Protein AF-A0A7Y2E290-F1 (afdb_monomer_lite)

Foldseek 3Di:
DDDDQPPVNVVVVVVVVVVCVVPVDDDPDPPDDDPPPDDDDDADWDWDDDPVDIDTDGPVCVVVVVVVNVVD

Sequence (72 aa):
MMPRLSFRTAAISFCIATIGLLFGVDAATAQYFGRNKVQYDDFEFRQFNTDHFEFYYYPEEKQAVSDAARMA

Secondary structure (DSSP, 8-state):
------HHHHHHHHHHHHHHHHH-------------PPPPP----EEEE-SS-EEEE-GGGHHHHHHHHHH-

Structure (mmCIF, N/CA/C/O backbone):
data_AF-A0A7Y2E290-F1
#
_entry.id   AF-A0A7Y2E290-F1
#
loop_
_atom_site.group_PDB
_atom_site.id
_atom_site.type_symbol
_atom_site.label_atom_id
_atom_site.label_alt_id
_atom_site.label_comp_id
_atom_site.label_asym_id
_atom_site.label_entity_id
_atom_site.label_seq_id
_atom_site.pdbx_PDB_ins_code
_atom_site.Cartn_x
_atom_site.Cartn_y
_atom_site.Cartn_z
_atom_site.occupancy
_atom_site.B_iso_or_equiv
_atom_site.auth_seq_id
_atom_site.auth_comp_id
_atom_site.auth_asym_id
_atom_site.auth_atom_id
_atom_site.pdbx_PDB_model_num
ATOM 1 N N . MET A 1 1 ? 19.577 13.450 -70.727 1.00 42.31 1 MET A N 1
ATOM 2 C CA . MET A 1 1 ? 20.827 12.671 -70.864 1.00 42.31 1 MET A CA 1
ATOM 3 C C . MET A 1 1 ? 21.039 11.905 -69.564 1.00 42.31 1 MET A C 1
ATOM 5 O O . MET A 1 1 ? 21.420 12.521 -68.582 1.00 42.31 1 MET A O 1
ATOM 9 N N . MET A 1 2 ? 20.661 10.621 -69.502 1.00 49.62 2 MET A N 1
ATOM 10 C CA . MET A 1 2 ? 20.778 9.827 -68.267 1.00 49.62 2 MET A CA 1
ATOM 11 C C . MET A 1 2 ? 22.161 9.163 -68.175 1.00 49.62 2 MET A C 1
ATOM 13 O O . MET A 1 2 ? 22.624 8.615 -69.180 1.00 49.62 2 MET A O 1
ATOM 17 N N . PRO A 1 3 ? 22.835 9.204 -67.012 1.00 60.91 3 PRO A N 1
ATOM 18 C CA . PRO A 1 3 ? 24.112 8.532 -66.834 1.00 60.91 3 PRO A CA 1
ATOM 19 C C . PRO A 1 3 ? 23.900 7.015 -66.835 1.00 60.91 3 PRO A C 1
ATOM 21 O O . PRO A 1 3 ? 23.069 6.478 -66.105 1.00 60.91 3 PRO A O 1
ATOM 24 N N . ARG A 1 4 ? 24.660 6.316 -67.679 1.00 66.62 4 ARG A N 1
ATOM 25 C CA . ARG A 1 4 ? 24.683 4.851 -67.740 1.00 66.62 4 ARG A CA 1
ATOM 26 C C . ARG A 1 4 ? 25.485 4.389 -66.530 1.00 66.62 4 ARG A C 1
ATOM 28 O O . ARG A 1 4 ? 26.711 4.494 -66.539 1.00 66.62 4 ARG A O 1
ATOM 35 N N . LEU A 1 5 ? 24.807 3.971 -65.466 1.00 61.53 5 LEU A N 1
ATOM 36 C CA . LEU A 1 5 ? 25.484 3.445 -64.285 1.00 61.53 5 LEU A CA 1
ATOM 37 C C . LEU A 1 5 ? 26.316 2.232 -64.723 1.00 61.53 5 LEU A C 1
ATOM 39 O O . LEU A 1 5 ? 25.779 1.274 -65.277 1.00 61.53 5 LEU A O 1
ATOM 43 N N . SER A 1 6 ? 27.635 2.284 -64.538 1.00 74.94 6 SER A N 1
ATOM 44 C CA . SER A 1 6 ? 28.489 1.156 -64.908 1.00 74.94 6 SER A CA 1
ATOM 45 C C . SER A 1 6 ? 28.143 -0.049 -64.025 1.00 74.94 6 SER A C 1
ATOM 47 O O . SER A 1 6 ? 27.884 0.101 -62.828 1.00 74.94 6 SER A O 1
ATOM 49 N N . PHE A 1 7 ? 28.150 -1.258 -64.589 1.00 75.38 7 PHE A N 1
ATOM 50 C CA . PHE A 1 7 ? 27.837 -2.486 -63.843 1.00 75.38 7 PHE A CA 1
ATOM 51 C C . PHE A 1 7 ? 28.694 -2.631 -62.571 1.00 75.38 7 PHE A C 1
ATOM 53 O O . PHE A 1 7 ? 28.223 -3.073 -61.528 1.00 75.38 7 PHE A O 1
ATOM 60 N N . ARG A 1 8 ? 29.941 -2.147 -62.627 1.00 78.12 8 ARG A N 1
ATOM 61 C CA . ARG A 1 8 ? 30.887 -2.136 -61.504 1.00 78.12 8 ARG A CA 1
ATOM 62 C C . ARG A 1 8 ? 30.449 -1.195 -60.384 1.00 78.12 8 ARG A C 1
ATOM 64 O O . ARG A 1 8 ? 30.492 -1.581 -59.224 1.00 78.12 8 ARG A O 1
ATOM 71 N N . THR A 1 9 ? 29.993 0.011 -60.722 1.00 82.56 9 THR A N 1
ATOM 72 C CA . THR A 1 9 ? 29.459 0.955 -59.727 1.00 82.56 9 THR A CA 1
ATOM 73 C C . THR A 1 9 ? 28.179 0.428 -59.082 1.00 82.56 9 THR A C 1
ATOM 75 O O . THR A 1 9 ? 28.033 0.543 -57.872 1.00 82.56 9 THR A O 1
ATOM 78 N N . ALA A 1 10 ? 27.305 -0.230 -59.852 1.00 84.81 10 ALA A N 1
ATOM 79 C CA . ALA A 1 10 ? 26.095 -0.852 -59.312 1.00 84.81 10 ALA A CA 1
ATOM 80 C C . ALA A 1 10 ? 26.419 -2.002 -58.341 1.00 84.81 10 ALA A C 1
ATOM 82 O O . ALA A 1 10 ? 25.852 -2.067 -57.253 1.00 84.81 10 ALA A O 1
ATOM 83 N N . ALA A 1 11 ? 27.373 -2.868 -58.700 1.00 86.44 11 ALA A N 1
ATOM 84 C CA . ALA A 1 11 ? 27.807 -3.979 -57.8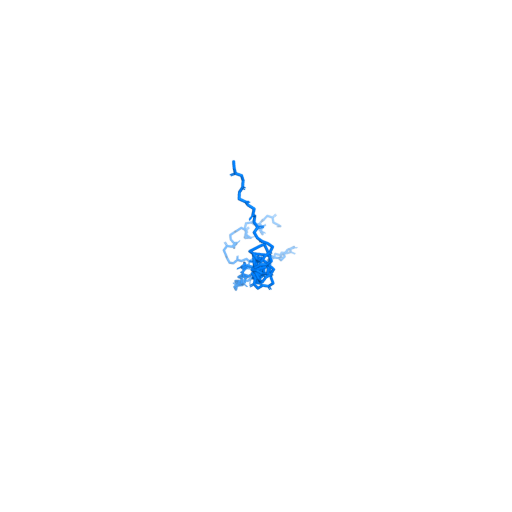55 1.00 86.44 11 ALA A CA 1
ATOM 85 C C . ALA A 1 11 ? 28.457 -3.500 -56.547 1.00 86.44 11 ALA A C 1
ATOM 87 O O . ALA A 1 11 ? 28.168 -4.040 -55.484 1.00 86.44 11 ALA A O 1
ATOM 88 N N . ILE A 1 12 ? 29.286 -2.452 -56.603 1.00 91.06 12 ILE A N 1
ATOM 89 C CA . ILE A 1 12 ? 29.915 -1.867 -55.409 1.00 91.06 12 ILE A CA 1
ATOM 90 C C . ILE A 1 12 ? 28.855 -1.281 -54.472 1.00 91.06 12 ILE A C 1
ATOM 92 O O . ILE A 1 12 ? 28.866 -1.580 -53.281 1.00 91.06 12 ILE A O 1
ATOM 96 N N . SER A 1 13 ? 27.909 -0.497 -54.996 1.00 89.62 13 SER A N 1
ATOM 97 C CA . SER A 1 13 ? 26.813 0.052 -54.191 1.00 89.62 13 SER A CA 1
ATOM 98 C C . SER A 1 13 ? 25.946 -1.045 -53.574 1.00 89.62 13 SER A C 1
ATOM 100 O O . SER A 1 13 ? 25.547 -0.923 -52.419 1.00 89.62 13 SER A O 1
ATOM 102 N N . PHE A 1 14 ? 25.703 -2.135 -54.307 1.00 91.56 14 PHE A N 1
ATOM 103 C CA . PHE A 1 14 ? 24.962 -3.279 -53.792 1.00 91.56 14 PHE A CA 1
ATOM 104 C C . PHE A 1 14 ? 25.703 -3.964 -52.641 1.00 91.56 14 PHE A C 1
ATOM 106 O O . PHE A 1 14 ? 25.105 -4.154 -51.586 1.00 91.56 14 PHE A O 1
ATOM 113 N N . CYS A 1 15 ? 27.000 -4.252 -52.800 1.00 93.31 15 CYS A N 1
ATOM 114 C CA . CYS A 1 15 ? 27.828 -4.846 -51.747 1.00 93.31 15 CYS A CA 1
ATOM 115 C C . CYS A 1 15 ? 27.881 -3.965 -50.494 1.00 93.31 15 CYS A C 1
ATOM 117 O O . CYS A 1 15 ? 27.743 -4.467 -49.383 1.00 93.31 15 CYS A O 1
ATOM 119 N N . ILE A 1 16 ? 28.035 -2.649 -50.660 1.00 93.06 16 ILE A N 1
ATOM 120 C CA . ILE A 1 16 ? 28.026 -1.702 -49.537 1.00 93.06 16 ILE A CA 1
ATOM 121 C C . ILE A 1 16 ? 26.677 -1.744 -48.812 1.00 93.06 16 ILE A C 1
ATOM 123 O O . ILE A 1 16 ? 26.645 -1.805 -47.585 1.00 93.06 16 ILE A O 1
ATOM 127 N N . ALA A 1 17 ? 25.566 -1.774 -49.553 1.00 90.94 17 ALA A N 1
ATOM 128 C CA . ALA A 1 17 ? 24.235 -1.874 -48.964 1.00 90.94 17 ALA A CA 1
ATOM 129 C C . ALA A 1 17 ? 24.029 -3.202 -48.215 1.00 90.94 17 ALA A C 1
ATOM 131 O O . ALA A 1 17 ? 23.461 -3.203 -47.125 1.00 90.94 17 ALA A O 1
ATOM 132 N N . THR A 1 18 ? 24.530 -4.322 -48.750 1.00 90.44 18 THR A N 1
ATOM 133 C CA . THR A 1 18 ? 24.426 -5.630 -48.077 1.00 90.44 18 THR A CA 1
ATOM 134 C C . THR A 1 18 ? 25.256 -5.668 -46.800 1.00 90.44 18 THR A C 1
ATOM 136 O O . THR A 1 18 ? 24.777 -6.146 -45.778 1.00 90.44 18 THR A O 1
ATOM 139 N N . ILE A 1 19 ? 26.473 -5.120 -46.829 1.00 92.06 19 ILE A N 1
ATOM 140 C CA . ILE A 1 19 ? 27.334 -5.010 -45.645 1.00 92.06 19 ILE A CA 1
ATOM 141 C C . ILE A 1 19 ? 26.659 -4.132 -44.584 1.00 92.06 19 ILE A C 1
ATOM 143 O O . ILE A 1 19 ? 26.585 -4.525 -43.424 1.00 92.06 19 ILE A O 1
ATOM 147 N N . GLY A 1 20 ? 26.090 -2.988 -44.971 1.00 90.31 20 GLY A N 1
ATOM 148 C CA . GLY A 1 20 ? 25.341 -2.131 -44.049 1.00 90.31 20 GLY A CA 1
ATOM 149 C C . GLY A 1 20 ? 24.160 -2.848 -43.388 1.00 90.31 20 GLY A C 1
ATOM 150 O O . GLY A 1 20 ? 23.927 -2.667 -42.197 1.00 90.31 20 GLY A O 1
ATOM 151 N N . LEU A 1 21 ? 23.456 -3.712 -44.124 1.00 87.12 21 LEU A N 1
ATOM 152 C CA . LEU A 1 21 ? 22.343 -4.494 -43.580 1.00 87.12 21 LEU A CA 1
ATOM 153 C C . LEU A 1 21 ? 22.801 -5.595 -42.612 1.00 87.12 21 LEU A C 1
ATOM 155 O O . LEU A 1 21 ? 22.119 -5.869 -41.630 1.00 87.12 21 LEU A O 1
ATOM 159 N N . LEU A 1 22 ? 23.946 -6.226 -42.890 1.00 86.12 22 LEU A N 1
ATOM 160 C CA . LEU A 1 22 ? 24.487 -7.322 -42.080 1.00 86.12 22 LEU A CA 1
ATOM 161 C C . LEU A 1 22 ? 25.070 -6.844 -40.746 1.00 86.12 22 LEU A C 1
ATOM 163 O O . LEU A 1 22 ? 25.012 -7.578 -39.765 1.00 86.12 22 LEU A O 1
ATOM 167 N N . PHE A 1 23 ? 25.628 -5.633 -40.710 1.00 85.94 23 PHE A N 1
ATOM 168 C CA . PHE A 1 23 ? 26.320 -5.099 -39.531 1.00 85.94 23 PHE A CA 1
ATOM 169 C C . PHE A 1 23 ? 25.594 -3.927 -38.856 1.00 85.94 23 PHE A C 1
ATOM 171 O O . PHE A 1 23 ? 26.053 -3.443 -37.828 1.00 85.94 23 PHE A O 1
ATOM 178 N N . GLY A 1 24 ? 24.480 -3.455 -39.421 1.00 82.50 24 GLY A N 1
ATOM 179 C CA . GLY A 1 24 ? 23.731 -2.302 -38.915 1.00 82.50 24 GLY A CA 1
ATOM 180 C C . GLY A 1 24 ? 22.605 -2.634 -37.935 1.00 82.50 24 GLY A C 1
ATOM 181 O O . GLY A 1 24 ? 21.885 -1.721 -37.535 1.00 82.50 24 GLY A O 1
ATOM 182 N N . VAL A 1 25 ? 22.407 -3.907 -37.573 1.00 78.31 25 VAL A N 1
ATOM 183 C CA . VAL A 1 25 ? 21.383 -4.280 -36.589 1.00 78.31 25 VAL A CA 1
ATOM 184 C C . VAL A 1 25 ? 21.977 -4.190 -35.183 1.00 78.31 25 VAL A C 1
ATOM 186 O O . VAL A 1 25 ? 22.897 -4.927 -34.835 1.00 78.31 25 VAL A O 1
ATOM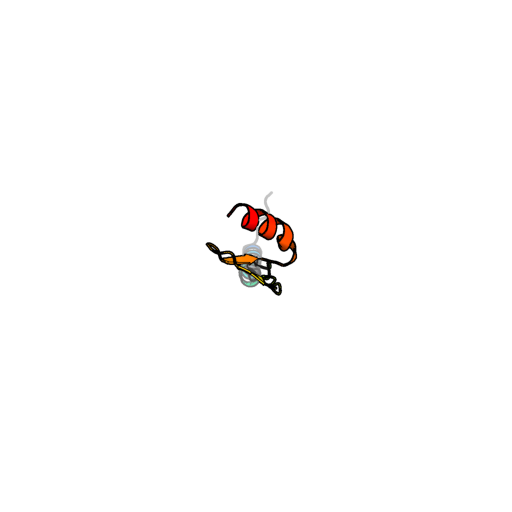 189 N N . ASP A 1 26 ? 21.475 -3.251 -34.386 1.00 80.00 26 ASP A N 1
ATOM 190 C CA . ASP A 1 26 ? 21.796 -3.169 -32.961 1.00 80.00 26 ASP A CA 1
ATOM 191 C C . ASP A 1 26 ? 20.873 -4.108 -32.167 1.00 80.00 26 ASP A C 1
ATOM 193 O O . ASP A 1 26 ? 19.765 -4.443 -32.604 1.00 80.00 26 ASP A O 1
ATOM 197 N N . ALA A 1 27 ? 21.323 -4.554 -30.997 1.00 80.69 27 ALA A N 1
ATOM 198 C CA . ALA A 1 27 ? 20.524 -5.392 -30.121 1.00 80.69 27 ALA A CA 1
ATOM 199 C C . ALA A 1 27 ? 19.307 -4.597 -29.628 1.00 80.69 27 ALA A C 1
ATOM 201 O O . ALA A 1 27 ? 19.437 -3.586 -28.937 1.00 80.69 27 ALA A O 1
ATOM 202 N N . ALA A 1 28 ? 18.103 -5.068 -29.956 1.00 76.56 28 ALA A N 1
ATOM 203 C CA . ALA A 1 28 ? 16.881 -4.489 -29.421 1.00 76.56 28 ALA A CA 1
ATOM 204 C C . ALA A 1 28 ? 16.870 -4.658 -27.892 1.00 76.56 28 ALA A C 1
ATOM 206 O O . ALA A 1 28 ? 16.686 -5.761 -27.373 1.00 76.56 28 ALA A O 1
ATOM 207 N N . THR A 1 29 ? 17.085 -3.567 -27.158 1.00 76.00 29 THR A N 1
ATOM 208 C CA . THR A 1 29 ? 16.944 -3.567 -25.702 1.00 76.00 29 THR A CA 1
ATOM 209 C C . THR A 1 29 ? 15.458 -3.486 -25.373 1.00 76.00 29 THR A C 1
ATOM 211 O O . THR A 1 29 ? 14.769 -2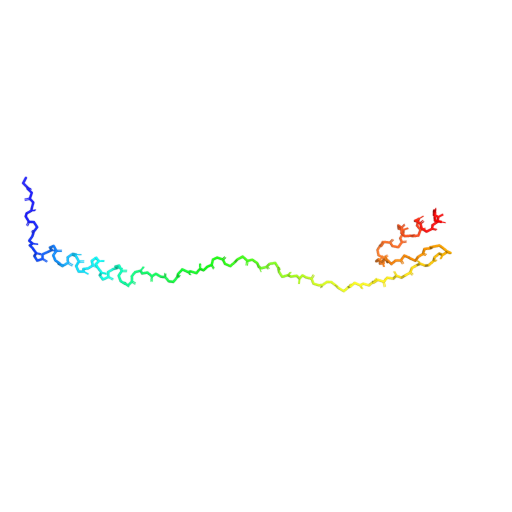.536 -25.740 1.00 76.00 29 THR A O 1
ATOM 214 N N . ALA A 1 30 ? 14.920 -4.520 -24.728 1.00 75.50 30 ALA A N 1
ATOM 215 C CA . ALA A 1 30 ? 13.546 -4.481 -24.251 1.00 75.50 30 ALA A CA 1
ATOM 216 C C . ALA A 1 30 ? 13.382 -3.311 -23.266 1.00 75.50 30 ALA A C 1
ATOM 218 O O . ALA A 1 30 ? 14.196 -3.131 -22.358 1.00 75.50 30 ALA A O 1
ATOM 219 N N . GLN A 1 31 ? 12.321 -2.522 -23.431 1.00 70.50 31 GLN A N 1
ATOM 220 C CA . GLN A 1 31 ? 11.971 -1.473 -22.481 1.00 70.50 31 GLN A CA 1
ATOM 221 C C . GLN A 1 31 ? 11.501 -2.140 -21.183 1.00 70.50 31 GLN A C 1
ATOM 223 O O . GLN A 1 31 ? 10.391 -2.662 -21.095 1.00 70.50 31 GLN A O 1
ATOM 228 N N . TYR A 1 32 ? 12.389 -2.177 -20.190 1.00 69.06 32 TYR A N 1
ATOM 229 C CA . TYR A 1 32 ? 12.104 -2.747 -18.878 1.00 69.06 32 TYR A CA 1
ATOM 230 C C . TYR A 1 32 ? 11.036 -1.908 -18.164 1.00 69.06 32 TYR A C 1
ATOM 232 O O . TYR A 1 32 ? 11.305 -0.815 -17.662 1.00 69.06 32 TYR A O 1
ATOM 240 N N . PHE A 1 33 ? 9.817 -2.435 -18.095 1.00 73.44 33 PHE A N 1
ATOM 241 C CA . PHE A 1 33 ? 8.801 -1.989 -17.145 1.00 73.44 33 PHE A CA 1
ATOM 242 C C . PHE A 1 33 ? 9.029 -2.677 -15.789 1.00 73.44 33 PHE A C 1
ATOM 244 O O . PHE A 1 33 ? 9.599 -3.763 -15.730 1.00 73.44 33 PHE A O 1
ATOM 251 N N . GLY A 1 34 ? 8.577 -2.057 -14.693 1.00 66.94 34 GLY A N 1
ATOM 252 C CA . GLY A 1 34 ? 8.579 -2.710 -13.373 1.00 66.94 34 GLY A CA 1
ATOM 253 C C . GLY A 1 34 ? 9.671 -2.268 -12.395 1.00 66.94 34 GLY A C 1
ATOM 254 O O . GLY A 1 34 ? 10.154 -3.075 -11.6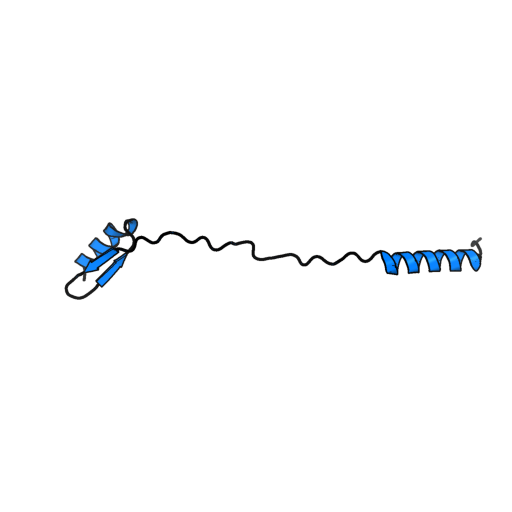12 1.00 66.94 34 GLY A O 1
ATOM 255 N N . ARG A 1 35 ? 10.038 -0.979 -12.376 1.00 70.88 35 ARG A N 1
ATOM 256 C CA . ARG A 1 35 ? 10.893 -0.414 -11.308 1.00 70.88 35 ARG A CA 1
ATOM 257 C C . ARG A 1 35 ? 10.133 0.005 -10.044 1.00 70.88 35 ARG A C 1
ATOM 259 O O . ARG A 1 35 ? 10.727 0.647 -9.182 1.00 70.88 35 ARG A O 1
ATOM 266 N N . ASN A 1 36 ? 8.847 -0.333 -9.911 1.00 76.69 36 ASN A N 1
ATOM 267 C CA . ASN A 1 36 ? 8.133 -0.064 -8.666 1.00 76.69 36 ASN A CA 1
ATOM 268 C C . ASN A 1 36 ? 8.533 -1.124 -7.637 1.00 76.69 36 ASN A C 1
ATOM 270 O O . ASN A 1 36 ? 7.938 -2.197 -7.557 1.00 76.69 36 ASN A O 1
ATOM 274 N N . LYS A 1 37 ? 9.628 -0.861 -6.923 1.00 78.56 37 LYS A N 1
ATOM 275 C CA . LYS A 1 37 ? 10.091 -1.728 -5.845 1.00 78.56 37 LYS A CA 1
ATOM 276 C C . LYS A 1 37 ? 9.042 -1.688 -4.738 1.00 78.56 37 LYS A C 1
ATOM 278 O O . LYS A 1 37 ? 8.730 -0.599 -4.260 1.00 78.56 37 LYS A O 1
ATOM 283 N N . VAL A 1 38 ? 8.511 -2.853 -4.362 1.00 80.56 38 VAL A N 1
ATOM 284 C CA . VAL A 1 38 ? 7.612 -2.978 -3.207 1.00 80.56 38 VAL A CA 1
ATOM 285 C C . VAL A 1 38 ? 8.350 -2.408 -2.001 1.00 80.56 38 VAL A C 1
ATOM 287 O O . VAL A 1 38 ? 9.427 -2.894 -1.652 1.00 80.56 38 VAL A O 1
ATOM 290 N N . GLN A 1 39 ? 7.814 -1.326 -1.442 1.00 81.19 39 GLN A N 1
ATOM 291 C CA . GLN A 1 39 ? 8.273 -0.806 -0.165 1.00 81.19 39 GLN A CA 1
ATOM 292 C C . GLN A 1 39 ? 7.567 -1.621 0.909 1.00 81.19 39 GLN A C 1
ATOM 294 O O . GLN A 1 39 ? 6.348 -1.788 0.859 1.00 81.19 39 GLN A O 1
ATOM 299 N N . TYR A 1 40 ? 8.356 -2.187 1.810 1.00 82.06 40 TYR A N 1
ATOM 300 C CA . TYR A 1 40 ? 7.845 -2.828 3.007 1.00 82.06 40 TYR A CA 1
ATOM 301 C C . TYR A 1 40 ? 7.960 -1.806 4.125 1.00 82.06 40 TYR A C 1
ATOM 303 O O . TYR A 1 40 ? 9.050 -1.279 4.342 1.00 82.06 40 TYR A O 1
ATOM 311 N N . ASP A 1 41 ? 6.850 -1.550 4.799 1.00 82.56 41 ASP A N 1
ATOM 312 C CA . ASP A 1 41 ? 6.837 -0.791 6.040 1.00 82.56 41 ASP A CA 1
ATOM 313 C C . ASP A 1 41 ? 6.756 -1.767 7.218 1.00 82.56 41 ASP A C 1
ATOM 315 O O . ASP A 1 41 ? 6.191 -2.863 7.104 1.00 82.56 41 ASP A O 1
ATOM 319 N N . ASP A 1 42 ? 7.337 -1.374 8.349 1.00 86.19 42 ASP A N 1
ATOM 320 C CA . ASP A 1 42 ? 7.181 -2.104 9.601 1.00 86.19 42 ASP A CA 1
ATOM 321 C C . ASP A 1 42 ? 5.787 -1.821 10.163 1.00 86.19 42 ASP A C 1
ATOM 323 O O . ASP A 1 42 ? 5.462 -0.713 10.588 1.00 86.19 42 ASP A O 1
ATOM 327 N N . PHE A 1 43 ? 4.938 -2.841 10.143 1.00 89.06 43 PHE A N 1
ATOM 328 C CA . PHE A 1 43 ? 3.561 -2.722 10.594 1.00 89.06 43 PHE A CA 1
ATOM 329 C C . PHE A 1 43 ? 3.438 -3.034 12.092 1.00 89.06 43 PHE A C 1
ATOM 331 O O . PHE A 1 43 ? 3.459 -4.197 12.500 1.00 89.06 43 PHE A O 1
ATOM 338 N N . GLU A 1 44 ? 3.255 -2.002 12.921 1.00 93.31 44 GLU A N 1
ATOM 339 C CA . GLU A 1 44 ? 3.014 -2.147 14.365 1.00 93.31 44 GLU A CA 1
ATOM 340 C C . GLU A 1 44 ? 1.539 -2.429 14.693 1.00 93.31 44 GLU A C 1
ATOM 342 O O . GLU A 1 44 ? 0.818 -1.580 15.216 1.00 93.31 44 GLU A O 1
ATOM 347 N N . PHE A 1 45 ? 1.061 -3.641 14.425 1.00 94.56 45 PHE A N 1
ATOM 348 C CA . PHE A 1 45 ? -0.304 -4.004 14.810 1.00 94.56 45 PHE A CA 1
ATOM 349 C C . PHE A 1 45 ? -0.483 -4.072 16.333 1.00 94.56 45 PHE A C 1
ATOM 351 O O . PHE A 1 45 ? 0.352 -4.610 17.063 1.00 94.56 45 PHE A O 1
ATOM 358 N N . ARG A 1 46 ? -1.626 -3.574 16.811 1.00 95.94 46 ARG A N 1
ATOM 359 C CA . ARG A 1 46 ? -2.099 -3.723 18.192 1.00 95.94 46 ARG A CA 1
ATOM 360 C C . ARG A 1 46 ? -3.479 -4.358 18.211 1.00 95.94 46 ARG A C 1
ATOM 362 O O . ARG A 1 46 ? -4.224 -4.269 17.240 1.00 95.94 46 ARG A O 1
ATOM 369 N N . GLN A 1 47 ? -3.810 -4.972 19.339 1.00 96.00 47 GLN A N 1
ATOM 370 C CA . GLN A 1 47 ? -5.097 -5.618 19.570 1.00 96.00 47 GLN A CA 1
ATOM 371 C C . GLN A 1 47 ? -5.932 -4.842 20.595 1.00 96.00 47 GLN A C 1
ATOM 373 O O . GLN A 1 47 ? -5.402 -4.341 21.590 1.00 96.00 47 GLN A O 1
ATOM 378 N N . PHE A 1 48 ? -7.239 -4.758 20.365 1.00 94.94 48 PHE A N 1
ATOM 379 C CA . PHE A 1 48 ? -8.227 -4.241 21.306 1.00 94.94 48 PHE A CA 1
ATOM 380 C C . PHE A 1 48 ? -9.384 -5.235 21.398 1.00 94.94 48 PHE A C 1
ATOM 382 O O . PHE A 1 48 ? -10.014 -5.545 20.392 1.00 94.94 48 PHE A O 1
ATOM 389 N N . ASN A 1 49 ? -9.668 -5.721 22.603 1.00 95.25 49 ASN A N 1
ATOM 390 C CA . ASN A 1 49 ? -10.682 -6.745 22.837 1.00 95.25 49 ASN A CA 1
ATOM 391 C C . ASN A 1 49 ? -11.931 -6.157 23.500 1.00 95.25 49 ASN A C 1
ATOM 393 O O . ASN A 1 49 ? -11.834 -5.349 24.422 1.00 95.25 49 ASN A O 1
ATOM 397 N N . THR A 1 50 ? -13.093 -6.600 23.030 1.00 93.75 50 THR A N 1
ATOM 398 C CA . THR A 1 50 ? -14.420 -6.385 23.626 1.00 93.75 50 THR A CA 1
ATOM 399 C C . THR A 1 50 ? -15.048 -7.741 23.949 1.00 93.75 50 THR A C 1
ATOM 401 O O . THR A 1 50 ? -14.473 -8.782 23.630 1.00 93.75 50 THR A O 1
ATOM 404 N N . ASP A 1 51 ? -16.248 -7.745 24.525 1.00 93.94 51 ASP A N 1
ATOM 405 C CA . ASP A 1 51 ? -16.973 -8.987 24.822 1.00 93.94 51 ASP A CA 1
ATOM 406 C C . ASP A 1 51 ? -17.377 -9.769 23.555 1.00 93.94 51 ASP A C 1
ATOM 408 O O . ASP A 1 51 ? -17.606 -10.979 23.616 1.00 93.94 51 ASP A O 1
ATOM 412 N N . HIS A 1 52 ? 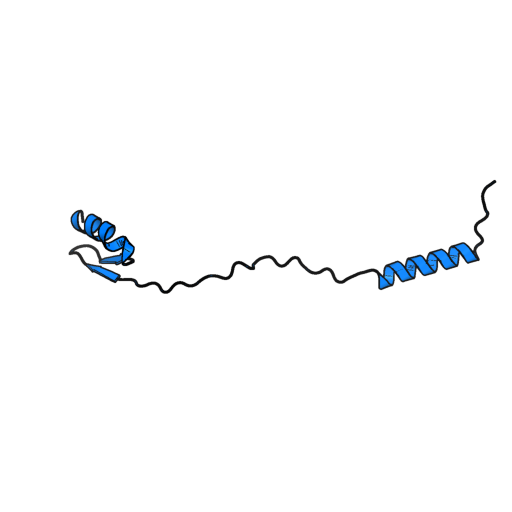-17.465 -9.096 22.399 1.00 93.31 52 HIS A N 1
ATOM 413 C CA . HIS A 1 52 ? -17.975 -9.681 21.152 1.00 93.31 52 HIS A CA 1
ATOM 414 C C . HIS A 1 52 ? -17.000 -9.622 19.967 1.00 93.31 52 HIS A C 1
ATOM 416 O O . HIS A 1 52 ? -17.156 -10.392 19.019 1.00 93.31 52 HIS A O 1
ATOM 422 N N . PHE A 1 53 ? -15.984 -8.756 20.011 1.00 93.38 53 PHE A N 1
ATOM 423 C CA . 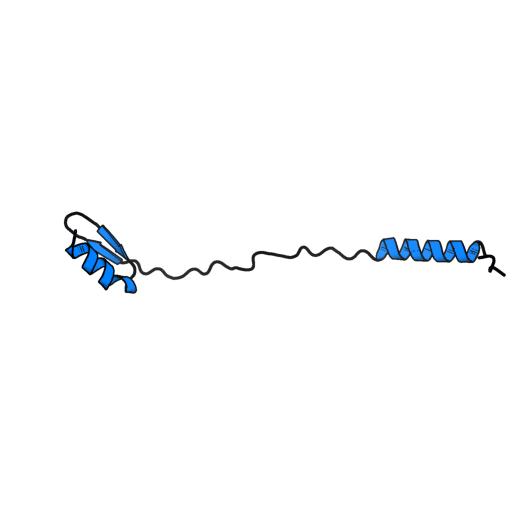PHE A 1 53 ? -15.054 -8.520 18.902 1.00 93.38 53 PHE A CA 1
ATOM 424 C C . PHE A 1 53 ? -13.610 -8.320 19.366 1.00 93.38 53 PHE A C 1
ATOM 426 O O . PHE A 1 53 ? -13.355 -7.683 20.393 1.00 93.38 53 PHE A O 1
ATOM 433 N N . GLU A 1 54 ? -12.673 -8.775 18.533 1.00 95.75 54 GLU A N 1
ATOM 434 C CA . GLU A 1 54 ? -11.248 -8.458 18.616 1.00 95.75 54 GLU A CA 1
ATOM 435 C C . GLU A 1 54 ? -10.850 -7.568 17.432 1.00 95.75 54 GLU A C 1
ATOM 437 O O . GLU A 1 54 ? -11.020 -7.933 16.267 1.00 95.75 54 GLU A O 1
ATOM 442 N N . PHE A 1 55 ? -10.317 -6.389 17.733 1.00 95.00 55 PHE A N 1
ATOM 443 C CA . PHE A 1 55 ? -9.872 -5.412 16.748 1.00 95.00 55 PHE A CA 1
ATOM 444 C C . PHE A 1 55 ? -8.354 -5.458 16.618 1.00 95.00 55 PHE A C 1
ATOM 446 O O . PHE A 1 55 ? -7.647 -5.214 17.594 1.00 95.00 55 PHE A O 1
ATOM 453 N N . TYR A 1 56 ? -7.861 -5.679 15.401 1.00 96.62 56 TYR A N 1
ATOM 454 C CA . TYR A 1 56 ? -6.456 -5.493 15.042 1.00 96.62 56 TYR A CA 1
ATOM 455 C C . TYR A 1 56 ? -6.312 -4.164 14.315 1.00 96.62 56 TYR A C 1
ATOM 457 O O . TYR A 1 56 ? -7.016 -3.916 13.336 1.00 96.62 56 TYR A O 1
ATOM 465 N N . TYR A 1 57 ? -5.434 -3.296 14.803 1.00 95.88 57 TYR A N 1
ATOM 466 C CA . TYR A 1 57 ? -5.366 -1.924 14.318 1.00 95.88 57 TYR A CA 1
ATOM 467 C C . TYR A 1 57 ? -3.962 -1.328 14.404 1.00 95.88 57 TYR A C 1
ATOM 469 O O . TYR A 1 57 ? -3.139 -1.761 15.214 1.00 95.88 57 TYR A O 1
ATOM 477 N N . TYR A 1 58 ? -3.706 -0.318 13.574 1.00 95.81 58 TYR A N 1
ATOM 478 C CA . TYR A 1 58 ? -2.487 0.486 13.637 1.00 95.81 58 TYR A CA 1
ATOM 479 C C . TYR A 1 58 ? -2.592 1.570 14.715 1.00 95.81 58 TYR A C 1
ATOM 481 O O . TYR A 1 58 ? -3.693 2.066 14.958 1.00 95.81 58 TYR A O 1
ATOM 489 N N . PRO A 1 59 ? -1.495 1.983 15.374 1.00 95.44 59 PRO A N 1
ATOM 490 C CA . PRO A 1 59 ? -1.554 2.911 16.502 1.00 95.44 59 PRO A CA 1
ATOM 491 C C . PRO A 1 59 ? -2.245 4.244 16.174 1.00 95.44 59 PRO A C 1
ATOM 493 O O . PRO A 1 59 ? -2.946 4.786 17.032 1.00 95.44 59 PRO A O 1
ATOM 496 N N . GLU A 1 60 ? -2.094 4.740 14.947 1.00 95.44 60 GLU A N 1
ATOM 497 C CA . GLU A 1 60 ? -2.754 5.933 14.409 1.00 95.44 60 GLU A CA 1
ATOM 498 C C . GLU A 1 60 ? -4.286 5.812 14.366 1.00 95.44 60 GLU A C 1
ATOM 500 O O . GLU A 1 60 ? -4.986 6.792 14.608 1.00 95.44 60 GLU A O 1
ATOM 505 N N . GLU A 1 61 ? -4.819 4.599 14.204 1.00 96.62 61 GLU A N 1
ATOM 506 C CA . GLU A 1 61 ? -6.258 4.319 14.123 1.00 96.62 61 GLU A CA 1
ATOM 507 C C . GLU A 1 61 ? -6.907 4.063 15.495 1.00 96.62 61 GLU A C 1
ATOM 509 O O . GLU A 1 61 ? -8.087 3.710 15.593 1.00 96.62 61 GLU A O 1
ATOM 514 N N . LYS A 1 62 ? -6.166 4.253 16.597 1.00 96.12 62 LYS A N 1
ATOM 515 C CA . LYS A 1 62 ? -6.646 3.966 17.961 1.00 96.12 62 LYS A CA 1
ATOM 516 C C . LYS A 1 62 ? -7.974 4.643 18.285 1.00 96.12 62 LYS A C 1
ATOM 518 O O . LYS A 1 62 ? -8.814 4.052 18.968 1.00 96.12 62 LYS A O 1
ATOM 523 N N . GLN A 1 63 ? -8.145 5.891 17.857 1.00 97.19 63 GLN A N 1
ATOM 524 C CA . GLN A 1 63 ? -9.355 6.650 18.152 1.00 97.19 63 GLN A CA 1
ATOM 525 C C . GLN A 1 63 ? -10.569 6.034 17.451 1.00 97.19 63 GLN A C 1
ATOM 527 O O . GLN A 1 63 ? -11.551 5.725 18.122 1.00 97.19 63 GLN A O 1
ATOM 532 N N . ALA A 1 64 ? -10.461 5.769 16.147 1.00 96.69 64 ALA A N 1
ATOM 533 C CA . ALA A 1 64 ? -11.530 5.162 15.360 1.00 96.69 64 ALA A CA 1
ATOM 534 C C . ALA A 1 64 ? -11.943 3.789 15.913 1.00 96.69 64 ALA A C 1
ATOM 536 O O . ALA A 1 64 ? -13.130 3.504 16.060 1.00 96.69 64 ALA A O 1
ATOM 537 N N . VAL A 1 65 ? -10.968 2.967 16.308 1.00 96.88 65 VAL A N 1
ATOM 538 C CA . VAL A 1 65 ? -11.217 1.651 16.919 1.00 96.88 65 VAL A CA 1
ATOM 539 C C . VAL A 1 65 ? -11.907 1.785 18.271 1.00 96.88 65 VAL A C 1
ATOM 541 O O . VAL A 1 65 ? -12.842 1.046 18.556 1.00 96.88 65 VAL A O 1
ATOM 544 N N . SER A 1 66 ? -11.493 2.752 19.093 1.00 94.88 66 SER A N 1
ATOM 545 C CA . SER A 1 66 ? -12.127 3.004 20.392 1.00 94.88 66 SER A CA 1
ATOM 546 C C . SER A 1 66 ? -13.572 3.486 20.242 1.00 94.88 66 SER A C 1
ATOM 548 O O . SER A 1 66 ? -14.421 3.153 21.066 1.00 94.88 66 SER A O 1
ATOM 550 N N . ASP A 1 67 ? -13.853 4.283 19.212 1.00 96.31 67 ASP A N 1
ATOM 551 C CA . ASP A 1 67 ? -15.205 4.738 18.897 1.00 96.31 67 ASP A CA 1
ATOM 552 C C . ASP A 1 67 ? -16.074 3.575 18.400 1.00 96.31 67 ASP A C 1
ATOM 554 O O . ASP A 1 67 ? -17.188 3.402 18.893 1.00 96.31 67 ASP A O 1
ATOM 558 N N . ALA A 1 68 ? -15.546 2.729 17.510 1.00 94.12 68 ALA A N 1
ATOM 559 C CA . ALA A 1 68 ? -16.222 1.523 17.033 1.00 94.12 68 ALA A CA 1
ATOM 560 C C . ALA A 1 68 ? -16.514 0.530 18.167 1.00 94.12 68 ALA A C 1
ATOM 562 O O . ALA A 1 68 ? -17.636 0.045 18.284 1.00 94.12 68 ALA A O 1
ATOM 563 N N . ALA A 1 69 ? -15.541 0.290 19.048 1.00 93.44 69 ALA A N 1
ATOM 564 C CA . ALA A 1 69 ? -15.681 -0.611 20.187 1.00 93.44 69 ALA A CA 1
ATOM 565 C C . ALA A 1 69 ? -16.744 -0.155 21.199 1.00 93.44 69 ALA A C 1
ATOM 567 O O . ALA A 1 69 ? -17.318 -0.988 21.887 1.00 93.44 69 ALA A O 1
ATOM 568 N N . ARG A 1 70 ? -17.034 1.153 21.292 1.00 91.62 70 ARG A N 1
ATOM 569 C CA . ARG A 1 70 ? -18.124 1.680 22.136 1.00 91.62 70 ARG A CA 1
ATOM 570 C C . ARG A 1 70 ? -19.520 1.461 21.549 1.00 91.62 70 ARG A C 1
ATOM 572 O O . ARG A 1 70 ? -20.493 1.600 22.282 1.00 91.62 70 ARG A O 1
ATOM 579 N N . MET A 1 71 ? -19.623 1.194 20.249 1.00 90.50 71 MET A N 1
ATOM 580 C CA . MET A 1 71 ? -20.894 0.939 19.559 1.00 90.50 71 MET A CA 1
ATOM 581 C C . MET A 1 71 ? -21.210 -0.557 19.422 1.00 90.50 71 MET A C 1
ATOM 583 O O . MET A 1 71 ? -22.299 -0.894 18.958 1.00 90.50 71 MET A O 1
ATOM 587 N N . ALA A 1 72 ? -20.244 -1.413 19.753 1.00 78.56 72 ALA A N 1
ATOM 588 C CA . ALA A 1 72 ? -20.291 -2.859 19.586 1.00 78.56 72 ALA A CA 1
ATOM 589 C C . ALA A 1 72 ? -20.931 -3.585 20.777 1.00 78.56 72 ALA A C 1
ATOM 591 O O . ALA A 1 72 ? -20.887 -3.039 21.903 1.00 78.56 72 ALA A O 1
#

Radius of gyration: 36.82 Å; chains: 1; bounding box: 52×22×96 Å

pLDDT: mean 85.27, std 11.6, range [42.31, 97.19]